Protein AF-A0A6B3H852-F1 (afdb_monomer)

Radius of gyration: 21.28 Å; Cα contacts (8 Å, |Δi|>4): 156; chains: 1; bounding box: 52×32×50 Å

Foldseek 3Di:
DLQLVCQLVQWDFDQWDWDDDPNHTPDIQGFWQPSPPPPDPPDHIGGGDTGHDPVSVVVSNVVSQVPDPPHDDDPPFAWDAWDDDPQAIKTWTDPPDTDIDTDRDDDQPPPPVTPVCVNVVHD

Structure (mmCIF, N/CA/C/O backbone):
data_AF-A0A6B3H852-F1
#
_entry.id   AF-A0A6B3H852-F1
#
loop_
_atom_site.group_PDB
_atom_site.id
_atom_site.type_symbol
_atom_site.label_atom_id
_atom_site.label_alt_id
_atom_site.label_comp_id
_atom_site.label_asym_id
_atom_site.label_entity_id
_atom_site.label_seq_id
_at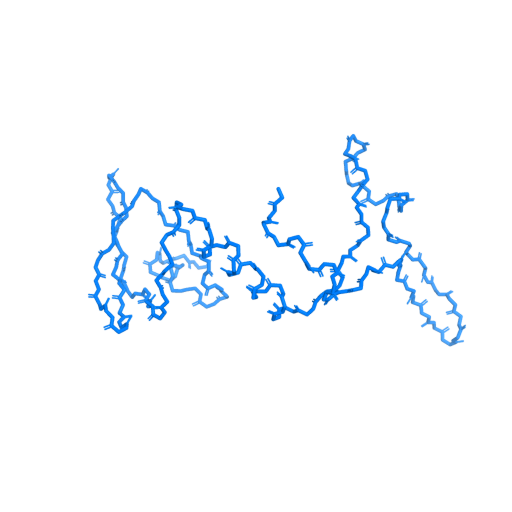om_site.pdbx_PDB_ins_code
_atom_site.Cartn_x
_atom_site.Cartn_y
_atom_site.Cartn_z
_atom_site.occupancy
_atom_site.B_iso_or_equiv
_atom_site.auth_seq_id
_atom_site.auth_comp_id
_atom_site.auth_asym_id
_atom_site.auth_atom_id
_atom_site.pdbx_PDB_model_num
ATOM 1 N N . ARG A 1 1 ? -8.792 4.063 -15.457 1.00 54.09 1 ARG A N 1
ATOM 2 C CA . ARG A 1 1 ? -7.348 4.410 -15.407 1.00 54.09 1 ARG A CA 1
ATOM 3 C C . ARG A 1 1 ? -7.016 4.790 -13.971 1.00 54.09 1 ARG A C 1
ATOM 5 O O . ARG A 1 1 ? -7.732 5.619 -13.429 1.00 54.09 1 ARG A O 1
ATOM 12 N N . LEU A 1 2 ? -5.995 4.184 -13.356 1.00 55.66 2 LEU A N 1
ATOM 13 C CA . LEU A 1 2 ? -5.459 4.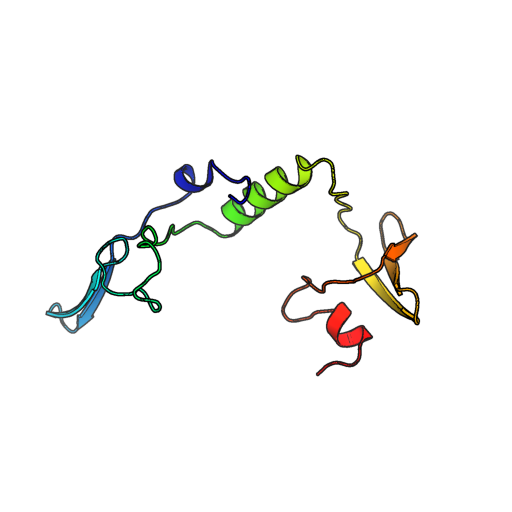661 -12.072 1.00 55.66 2 LEU A CA 1
ATOM 14 C C . LEU A 1 2 ? -5.044 6.121 -12.291 1.00 55.66 2 LEU A C 1
ATOM 16 O O . LEU A 1 2 ? -4.355 6.379 -13.274 1.00 55.66 2 LEU A O 1
ATOM 20 N N . GLY A 1 3 ? -5.515 7.067 -11.477 1.00 61.75 3 GLY A N 1
ATOM 21 C CA . GLY A 1 3 ? -5.442 8.525 -11.704 1.00 61.75 3 GLY A CA 1
ATOM 22 C C . GLY A 1 3 ? -4.040 9.160 -11.788 1.00 61.75 3 GLY A C 1
ATOM 23 O O . GLY A 1 3 ? -3.885 10.341 -11.513 1.00 61.75 3 GLY A O 1
ATOM 24 N N . ALA A 1 4 ? -3.013 8.405 -12.171 1.00 70.38 4 ALA A N 1
ATOM 25 C CA . ALA A 1 4 ? -1.608 8.773 -12.240 1.00 70.38 4 ALA A CA 1
ATOM 26 C C . ALA A 1 4 ? -1.149 9.007 -13.696 1.00 70.38 4 ALA A C 1
ATOM 28 O O . ALA A 1 4 ? -0.175 8.425 -14.171 1.00 70.38 4 ALA A O 1
ATOM 29 N N . ALA A 1 5 ? -1.856 9.876 -14.426 1.00 68.69 5 ALA A N 1
ATOM 30 C CA . ALA A 1 5 ? -1.619 10.130 -15.854 1.00 68.69 5 ALA A CA 1
ATOM 31 C C . ALA A 1 5 ? -0.216 10.684 -16.188 1.00 68.69 5 ALA A C 1
ATOM 33 O O . ALA A 1 5 ? 0.180 10.689 -17.348 1.00 68.69 5 ALA A O 1
ATOM 34 N N . ARG A 1 6 ? 0.536 11.164 -15.188 1.00 76.38 6 ARG A N 1
ATOM 35 C CA . ARG A 1 6 ? 1.869 11.759 -15.373 1.00 76.38 6 ARG A CA 1
ATOM 36 C C . ARG A 1 6 ? 3.031 10.772 -15.257 1.00 76.38 6 ARG A C 1
ATOM 38 O O . ARG A 1 6 ? 4.144 11.171 -15.570 1.00 76.38 6 ARG A O 1
ATOM 45 N N . LEU A 1 7 ? 2.781 9.507 -14.903 1.00 84.31 7 LEU A N 1
ATOM 46 C CA . LEU A 1 7 ? 3.844 8.510 -14.699 1.00 84.31 7 LEU A CA 1
ATOM 47 C C . LEU A 1 7 ? 4.725 8.274 -15.928 1.00 84.31 7 LEU A C 1
ATOM 49 O O . LEU A 1 7 ? 5.879 7.890 -15.782 1.00 84.31 7 LEU A O 1
ATOM 53 N N . GLU A 1 8 ? 4.211 8.524 -17.133 1.00 83.31 8 GLU A N 1
ATOM 54 C CA . GLU A 1 8 ? 5.006 8.406 -18.359 1.00 83.31 8 GLU A CA 1
ATOM 55 C C . GLU A 1 8 ? 6.181 9.388 -18.413 1.00 83.31 8 GLU A C 1
ATOM 57 O O . GLU A 1 8 ? 7.165 9.106 -19.085 1.00 83.31 8 GLU A O 1
ATOM 62 N N . LYS A 1 9 ? 6.106 10.519 -17.698 1.00 85.81 9 LYS A N 1
ATOM 63 C CA . LYS A 1 9 ? 7.205 11.493 -17.623 1.00 85.81 9 LYS A CA 1
ATOM 64 C C . LYS A 1 9 ? 8.328 11.047 -16.690 1.00 85.81 9 LYS A C 1
ATOM 66 O O . LYS A 1 9 ? 9.462 11.476 -16.867 1.00 85.81 9 LYS A O 1
ATOM 71 N N . ASP A 1 10 ? 8.007 10.182 -15.733 1.00 88.31 10 ASP A N 1
ATOM 72 C CA . ASP A 1 10 ? 8.926 9.715 -14.692 1.00 88.31 10 ASP A CA 1
ATOM 73 C C . ASP A 1 10 ? 9.510 8.329 -15.022 1.00 88.31 10 ASP A C 1
ATOM 75 O O . ASP A 1 10 ? 10.126 7.681 -14.173 1.00 88.31 10 ASP A O 1
ATOM 79 N N . GLY A 1 11 ? 9.281 7.842 -16.247 1.00 90.06 11 GLY A N 1
ATOM 80 C CA . GLY A 1 11 ? 9.593 6.483 -16.664 1.00 90.06 11 GLY A CA 1
ATOM 81 C C . GLY A 1 11 ? 10.086 6.356 -18.093 1.00 90.06 11 GLY A C 1
ATOM 82 O O . GLY A 1 11 ? 10.056 7.294 -18.884 1.00 90.06 11 GLY A O 1
ATOM 83 N N . LEU A 1 12 ? 10.505 5.140 -18.432 1.00 91.88 12 LEU A N 1
ATOM 84 C CA . LEU A 1 12 ? 10.913 4.753 -19.775 1.00 91.88 12 LEU A CA 1
ATOM 85 C C . LEU A 1 12 ? 10.119 3.527 -20.214 1.00 91.88 12 LEU A C 1
ATOM 87 O O . LEU A 1 12 ? 10.093 2.513 -19.517 1.00 91.88 12 LEU A O 1
ATOM 91 N N . ARG A 1 13 ? 9.494 3.586 -21.391 1.00 90.44 13 ARG A N 1
ATOM 92 C CA . ARG A 1 13 ? 8.888 2.393 -21.989 1.00 90.44 13 ARG A CA 1
ATOM 93 C C . ARG A 1 13 ? 9.983 1.503 -22.553 1.00 90.44 13 ARG A C 1
ATOM 95 O O . ARG A 1 13 ? 10.749 1.927 -23.416 1.00 90.44 13 ARG A O 1
ATOM 102 N N . TRP A 1 14 ? 10.067 0.278 -22.054 1.00 91.62 14 TRP A N 1
ATOM 103 C CA . TRP A 1 14 ? 10.978 -0.710 -22.617 1.00 91.62 14 TRP A CA 1
ATOM 104 C C . TRP A 1 14 ? 10.453 -1.186 -23.963 1.00 91.62 14 TRP A C 1
ATOM 106 O O . TRP A 1 14 ? 9.263 -1.428 -24.104 1.00 91.62 14 TRP A O 1
ATOM 116 N N . SER A 1 15 ? 11.340 -1.344 -24.939 1.00 89.69 15 SER A N 1
ATOM 117 C CA . SER A 1 15 ? 10.997 -1.877 -26.261 1.00 89.69 15 SER A CA 1
ATOM 118 C C . SER A 1 15 ? 11.283 -3.371 -26.393 1.00 89.69 15 SER A C 1
ATOM 120 O O . SER A 1 15 ? 10.748 -4.027 -27.282 1.00 89.69 15 SER A O 1
ATOM 122 N N . GLY A 1 16 ? 12.123 -3.924 -25.517 1.00 89.75 16 GLY A N 1
ATOM 123 C CA . GLY A 1 16 ? 12.518 -5.322 -25.572 1.00 89.75 16 GLY A CA 1
ATOM 124 C C . GLY A 1 16 ? 13.578 -5.688 -24.540 1.00 89.75 16 GLY A C 1
ATOM 125 O O . GLY A 1 16 ? 14.162 -4.822 -23.887 1.00 89.75 16 GLY A O 1
ATOM 126 N N . TRP A 1 17 ? 13.847 -6.983 -24.415 1.00 90.94 17 TRP A N 1
ATOM 127 C CA . TRP A 1 17 ? 14.926 -7.534 -23.607 1.00 90.94 17 TRP A CA 1
ATOM 128 C C . TRP A 1 17 ? 15.837 -8.412 -24.462 1.00 90.94 17 TRP A C 1
ATOM 130 O O . TRP A 1 17 ? 15.374 -9.299 -25.174 1.00 90.94 17 TRP A O 1
ATOM 140 N N . ARG A 1 18 ? 17.151 -8.187 -24.357 1.00 93.75 18 ARG A N 1
ATOM 141 C CA . ARG A 1 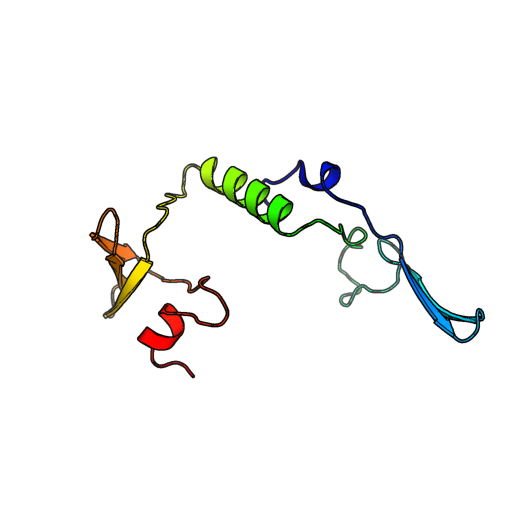18 ? 18.173 -8.965 -25.063 1.00 93.75 18 ARG A CA 1
ATOM 142 C C . ARG A 1 18 ? 19.108 -9.642 -24.077 1.00 93.75 18 ARG A C 1
ATOM 144 O O . ARG A 1 18 ? 19.606 -9.005 -23.151 1.00 93.75 18 ARG A O 1
ATOM 151 N N . SER A 1 19 ? 19.398 -10.915 -24.319 1.00 95.69 19 SER A N 1
ATOM 152 C CA . SER A 1 19 ? 20.443 -11.660 -23.616 1.00 95.69 19 SER A CA 1
ATOM 153 C C . SER A 1 19 ? 21.591 -11.974 -24.572 1.00 95.69 19 SER A C 1
ATOM 155 O O . SER A 1 19 ? 21.373 -12.357 -25.724 1.00 95.69 19 SER A O 1
ATOM 157 N N . MET A 1 20 ? 22.825 -11.788 -24.105 1.00 96.88 20 MET A N 1
ATOM 158 C CA . MET A 1 20 ? 24.031 -11.992 -24.904 1.00 96.88 20 MET A CA 1
ATOM 159 C C . MET A 1 20 ? 25.014 -12.913 -24.187 1.00 96.88 20 MET A C 1
ATOM 161 O O . MET A 1 20 ? 25.176 -12.837 -22.972 1.00 96.88 20 MET A O 1
ATOM 165 N N . ARG A 1 21 ? 25.733 -13.742 -24.945 1.00 96.69 21 ARG A N 1
ATOM 166 C CA . ARG A 1 21 ? 26.824 -14.588 -24.448 1.00 96.69 21 ARG A CA 1
ATOM 167 C C . ARG A 1 21 ? 28.018 -14.449 -25.379 1.00 96.69 21 ARG A C 1
ATOM 169 O O . ARG A 1 21 ? 27.891 -14.679 -26.573 1.00 96.69 21 ARG A O 1
ATOM 176 N N . ARG A 1 22 ? 29.187 -14.067 -24.847 1.00 95.62 22 ARG A N 1
ATOM 177 C CA . ARG A 1 22 ? 30.417 -13.846 -25.644 1.00 95.62 22 ARG A CA 1
ATOM 178 C C . ARG A 1 22 ? 30.190 -12.923 -26.857 1.00 95.62 22 ARG A C 1
ATOM 180 O O . ARG A 1 22 ? 30.645 -13.217 -27.955 1.00 95.62 22 ARG A O 1
ATOM 187 N N . LYS A 1 23 ? 29.463 -11.818 -26.656 1.00 94.38 23 LYS A N 1
ATOM 188 C CA . LYS A 1 23 ? 29.049 -10.863 -27.708 1.00 94.38 23 LYS A CA 1
ATOM 189 C C . LYS A 1 23 ? 28.112 -11.434 -28.790 1.00 94.38 23 LYS A C 1
ATOM 191 O O . LYS A 1 23 ? 27.770 -10.705 -29.712 1.00 94.38 23 LYS A O 1
ATOM 196 N N . GLN A 1 24 ? 27.640 -12.676 -28.669 1.00 96.06 24 GLN A N 1
ATOM 197 C CA . GLN A 1 24 ? 26.592 -13.232 -29.528 1.00 96.06 24 GLN A CA 1
ATOM 198 C C . GLN A 1 24 ? 25.219 -13.047 -28.877 1.00 96.06 24 GLN A C 1
ATOM 200 O O . GLN A 1 24 ? 25.067 -13.259 -27.672 1.00 96.06 24 GLN A O 1
ATOM 205 N N . LEU A 1 25 ? 24.227 -12.638 -29.669 1.00 96.75 25 LEU A N 1
ATOM 206 C CA . LEU A 1 25 ? 22.831 -12.567 -29.242 1.00 96.75 25 LEU A CA 1
ATOM 207 C C . LEU A 1 25 ? 22.296 -13.989 -29.030 1.00 96.75 25 LEU A C 1
ATOM 209 O O . LEU A 1 25 ? 22.373 -14.814 -29.933 1.00 96.75 25 LEU A O 1
ATOM 213 N N . VAL A 1 26 ? 21.774 -14.266 -27.836 1.00 96.69 26 VAL A N 1
ATOM 214 C CA . VAL A 1 26 ? 21.191 -15.572 -27.479 1.00 96.69 26 VAL A CA 1
ATOM 215 C C . VAL A 1 26 ? 19.669 -15.518 -27.527 1.00 96.69 26 VAL A C 1
ATOM 217 O O . VAL A 1 26 ? 19.028 -16.470 -27.962 1.00 96.69 26 VAL A O 1
ATOM 220 N N . ARG A 1 27 ? 19.081 -14.405 -27.079 1.00 93.38 27 ARG A N 1
ATOM 221 C CA . ARG A 1 27 ? 17.631 -14.201 -27.074 1.00 93.38 27 ARG A CA 1
ATOM 222 C C . ARG A 1 27 ? 17.314 -12.729 -27.242 1.00 93.38 27 ARG A C 1
ATOM 224 O O . ARG A 1 27 ? 17.949 -11.904 -26.585 1.00 93.38 27 ARG A O 1
ATOM 231 N N . ASP A 1 28 ? 16.313 -12.4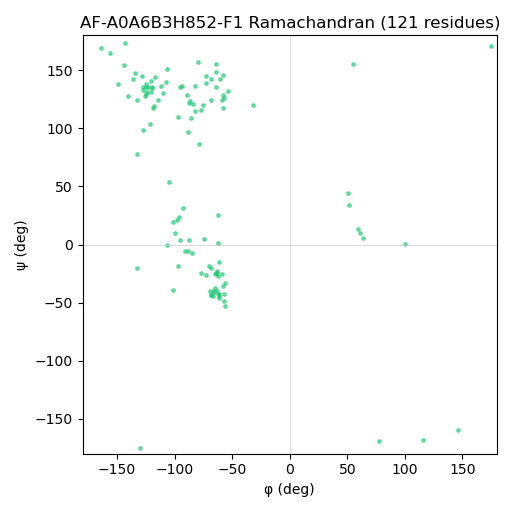44 -28.057 1.00 91.50 28 ASP A N 1
ATOM 232 C CA . ASP A 1 28 ? 15.688 -11.135 -28.192 1.00 91.50 28 ASP A CA 1
ATOM 233 C C . ASP A 1 28 ? 14.187 -11.291 -27.949 1.00 91.50 28 ASP A C 1
ATOM 235 O O . ASP A 1 28 ? 13.563 -12.214 -28.475 1.00 91.50 28 ASP A O 1
ATOM 239 N N . VAL A 1 29 ? 13.631 -10.454 -27.082 1.00 89.12 29 VAL A N 1
ATOM 240 C CA . VAL A 1 29 ? 12.224 -10.478 -26.685 1.00 89.12 29 VAL A CA 1
ATOM 241 C C . VAL A 1 29 ? 11.676 -9.070 -26.880 1.00 89.12 29 VAL A C 1
ATOM 243 O O . VAL A 1 29 ? 11.905 -8.231 -26.007 1.00 89.12 29 VAL A O 1
ATOM 246 N N . PRO A 1 30 ? 10.976 -8.771 -27.988 1.00 86.44 30 PRO A N 1
ATOM 247 C CA . PRO A 1 30 ? 10.298 -7.490 -28.135 1.00 86.44 30 PRO A CA 1
ATOM 248 C C . PRO A 1 30 ? 9.198 -7.355 -27.074 1.00 86.44 30 PRO A C 1
ATOM 250 O O . PRO A 1 30 ? 8.597 -8.344 -26.656 1.00 86.44 30 PRO A O 1
ATOM 253 N N . LEU A 1 31 ? 8.930 -6.132 -26.627 1.00 86.38 31 LEU A N 1
ATOM 254 C CA . LEU A 1 31 ? 7.882 -5.821 -25.656 1.00 86.38 31 LEU A CA 1
ATOM 255 C C .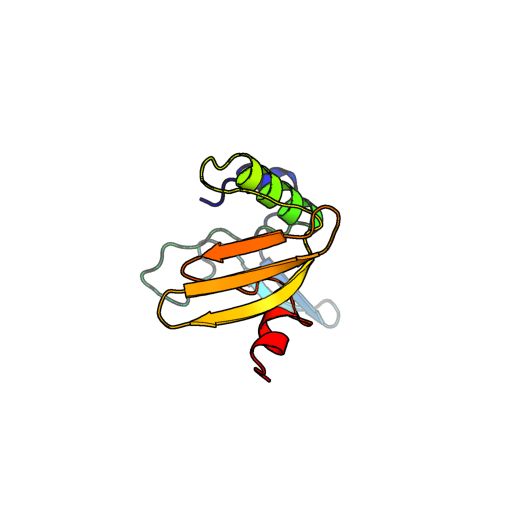 LEU A 1 31 ? 6.906 -4.798 -26.250 1.00 86.38 31 LEU A C 1
ATOM 257 O O . LEU A 1 31 ? 7.330 -3.796 -26.821 1.00 86.38 31 LEU A O 1
ATOM 261 N N . GLY A 1 32 ? 5.602 -5.023 -26.065 1.00 78.75 32 GLY A N 1
ATOM 262 C CA . GLY A 1 32 ? 4.530 -4.118 -26.496 1.00 78.75 32 GLY A CA 1
ATOM 263 C C . GLY A 1 32 ? 3.610 -4.703 -27.565 1.00 78.75 32 GLY A C 1
ATOM 264 O O . GLY A 1 32 ? 3.624 -5.902 -27.837 1.00 78.75 32 GLY A O 1
ATOM 265 N N . SER A 1 33 ? 2.782 -3.850 -28.167 1.00 65.31 33 SER A N 1
ATOM 266 C CA . SER A 1 33 ? 1.802 -4.258 -29.175 1.00 65.31 33 SER A CA 1
ATOM 267 C C . SER A 1 33 ? 2.481 -4.939 -30.364 1.00 65.31 33 SER A C 1
ATOM 269 O O . SER A 1 33 ? 3.292 -4.317 -31.048 1.00 65.31 33 SER A O 1
ATOM 271 N N . GLY A 1 34 ? 2.145 -6.213 -30.590 1.00 61.94 34 GLY A N 1
ATOM 272 C CA . GLY A 1 34 ? 2.751 -7.063 -31.621 1.00 61.94 34 GLY A CA 1
ATOM 273 C C . GLY A 1 34 ? 3.828 -8.033 -31.117 1.00 61.94 34 GLY A C 1
ATOM 274 O O . GLY A 1 34 ? 4.339 -8.810 -31.915 1.00 61.94 34 GLY A O 1
ATOM 275 N N . SER A 1 35 ? 4.153 -8.062 -29.815 1.00 61.94 35 SER A N 1
ATOM 276 C CA . SER A 1 35 ? 5.138 -9.010 -29.261 1.00 61.94 35 SER A CA 1
ATOM 277 C C . SER A 1 35 ? 4.638 -10.458 -29.125 1.00 61.94 35 SER A C 1
ATOM 279 O O . SER A 1 35 ? 5.344 -11.281 -28.547 1.00 61.94 35 SER A O 1
ATOM 281 N N . GLY A 1 36 ? 3.416 -10.768 -29.587 1.00 55.88 36 GLY A N 1
ATOM 282 C CA . GLY A 1 36 ? 2.798 -12.102 -29.495 1.00 55.88 36 GLY A CA 1
ATOM 283 C C . GLY A 1 36 ? 2.632 -12.636 -28.066 1.00 55.88 36 GLY A C 1
ATOM 284 O O . GLY A 1 36 ? 2.406 -13.823 -27.875 1.00 55.88 36 GLY A O 1
ATOM 285 N N . ALA A 1 37 ? 2.790 -11.776 -27.055 1.00 53.69 37 ALA A N 1
ATOM 286 C CA . ALA A 1 37 ? 2.821 -12.144 -25.640 1.00 53.69 37 ALA A CA 1
ATOM 287 C C . ALA A 1 37 ? 1.464 -11.948 -24.939 1.00 53.69 37 ALA A C 1
ATOM 289 O O . ALA A 1 37 ? 1.415 -11.786 -23.719 1.00 53.69 37 ALA A O 1
ATOM 290 N N . SER A 1 38 ? 0.366 -11.898 -25.698 1.00 54.97 38 SER A N 1
ATOM 291 C CA . SER A 1 38 ? -0.980 -11.916 -25.134 1.00 54.97 38 SER A CA 1
ATOM 292 C C . SER A 1 38 ? -1.316 -13.349 -24.732 1.00 54.97 38 SER A C 1
ATOM 294 O O . SER A 1 38 ? -1.363 -14.243 -25.569 1.00 54.97 38 SER A O 1
ATOM 296 N N . VAL A 1 39 ? -1.510 -13.566 -23.432 1.00 56.75 39 VAL A N 1
ATOM 297 C CA . VAL A 1 39 ? -1.963 -14.851 -22.871 1.00 56.75 39 VAL A CA 1
ATOM 298 C C . VAL A 1 39 ? -3.427 -15.153 -23.223 1.00 56.75 39 VAL A C 1
ATOM 300 O O . VAL A 1 39 ? -3.813 -16.314 -23.190 1.00 56.75 39 VAL A O 1
ATOM 303 N N . ASP A 1 40 ? -4.190 -14.127 -23.617 1.00 64.62 40 ASP A N 1
ATOM 304 C CA . ASP A 1 40 ? -5.543 -14.214 -24.173 1.00 64.62 40 ASP A CA 1
ATOM 305 C C . ASP A 1 40 ? -5.533 -13.657 -25.604 1.00 64.62 40 ASP A C 1
ATOM 307 O O . ASP A 1 40 ? -5.208 -12.482 -25.797 1.00 64.62 40 ASP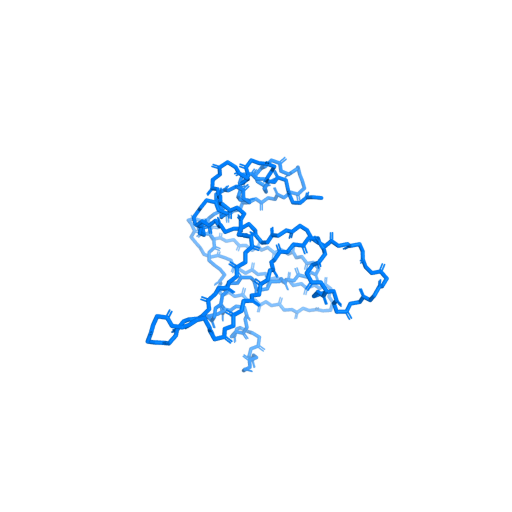 A O 1
ATOM 311 N N . GLU A 1 41 ? -5.885 -14.470 -26.606 1.00 61.47 41 GLU A N 1
ATOM 312 C CA . GLU A 1 41 ? -5.911 -14.039 -28.019 1.00 61.47 41 GLU A CA 1
ATOM 313 C C . GLU A 1 41 ? -6.953 -12.939 -28.294 1.00 61.47 41 GLU A C 1
ATOM 315 O O . GLU A 1 41 ? -6.762 -12.125 -29.196 1.00 61.47 41 GLU A O 1
ATOM 320 N N . ASP A 1 42 ? -8.003 -12.853 -27.472 1.00 69.56 42 ASP A N 1
ATOM 321 C CA . ASP A 1 42 ? -9.074 -11.856 -27.596 1.00 69.56 42 ASP A CA 1
ATOM 322 C C . ASP A 1 42 ? -8.787 -10.536 -26.853 1.00 69.56 42 ASP A C 1
ATOM 324 O O . ASP A 1 42 ? -9.556 -9.573 -26.950 1.00 69.56 42 ASP A O 1
ATOM 328 N N . ALA A 1 43 ? -7.691 -10.452 -26.088 1.00 64.44 43 ALA A N 1
ATOM 329 C CA . ALA A 1 43 ? -7.353 -9.239 -25.353 1.00 64.44 43 ALA A CA 1
ATOM 330 C C . ALA A 1 43 ? -6.644 -8.216 -26.262 1.00 64.44 43 ALA A C 1
ATOM 332 O O . ALA A 1 43 ? -5.710 -8.565 -26.990 1.00 64.44 43 ALA A O 1
ATOM 333 N N . PRO A 1 44 ? -7.008 -6.919 -26.197 1.00 66.69 44 PRO A N 1
ATOM 334 C CA . PRO A 1 44 ? -6.308 -5.896 -26.957 1.00 66.69 44 PRO A CA 1
ATOM 335 C C . PRO A 1 44 ? -4.828 -5.848 -26.544 1.00 66.69 44 PRO A C 1
ATOM 337 O O . PRO A 1 44 ? -4.513 -5.968 -25.354 1.00 66.69 44 PRO A O 1
ATOM 340 N N . PRO A 1 45 ? -3.905 -5.629 -27.497 1.00 68.81 45 PRO A N 1
ATOM 341 C CA . PRO A 1 45 ? -2.481 -5.622 -27.209 1.00 68.81 45 PRO A CA 1
ATOM 342 C C . PRO A 1 45 ? -2.143 -4.562 -26.156 1.00 68.81 45 PRO A C 1
ATOM 344 O O . PRO A 1 45 ? -2.428 -3.373 -26.321 1.00 68.81 45 PRO A O 1
ATOM 347 N N . LEU A 1 46 ? -1.507 -4.999 -25.068 1.00 72.62 46 LEU A N 1
ATOM 348 C CA . LEU A 1 46 ? -1.057 -4.098 -24.015 1.00 72.62 46 LEU A CA 1
ATOM 349 C C . LEU A 1 46 ? 0.153 -3.276 -24.492 1.00 72.62 46 LEU A C 1
ATOM 351 O O . LEU A 1 46 ? 1.008 -3.781 -25.230 1.00 72.62 46 LEU A O 1
ATOM 355 N N . PRO A 1 47 ? 0.266 -2.005 -24.066 1.00 81.31 47 PRO A N 1
ATOM 356 C CA . PRO A 1 47 ? 1.441 -1.203 -24.367 1.00 81.31 47 PRO A CA 1
ATOM 357 C C . PRO A 1 47 ? 2.676 -1.804 -23.695 1.00 81.31 47 PRO A C 1
ATOM 359 O O . PRO A 1 47 ? 2.582 -2.471 -22.662 1.00 81.31 47 PRO A O 1
ATOM 362 N N . ALA A 1 48 ? 3.852 -1.518 -24.252 1.00 87.69 48 ALA A N 1
ATOM 363 C CA . ALA A 1 48 ? 5.098 -2.014 -23.687 1.00 87.69 48 ALA A CA 1
ATOM 364 C C . ALA A 1 48 ? 5.276 -1.551 -22.224 1.00 87.69 48 ALA A C 1
ATOM 366 O O . ALA A 1 48 ? 4.851 -0.430 -21.894 1.00 87.69 48 ALA A O 1
ATOM 367 N N . PRO A 1 49 ? 5.892 -2.371 -21.346 1.00 88.94 49 PRO A N 1
ATOM 368 C CA . PRO A 1 49 ? 6.026 -2.059 -19.930 1.00 88.94 49 PRO A CA 1
ATOM 369 C C . PRO A 1 49 ? 6.668 -0.692 -19.705 1.00 88.94 49 PRO A C 1
ATOM 371 O O . PRO A 1 49 ? 7.699 -0.359 -20.293 1.00 88.94 49 PRO A O 1
ATOM 374 N N . LEU A 1 50 ? 6.048 0.098 -18.832 1.00 90.81 50 LEU A N 1
ATOM 375 C CA . LEU A 1 50 ? 6.612 1.354 -18.368 1.00 90.81 50 LEU A CA 1
ATOM 376 C C . LEU A 1 50 ? 7.528 1.057 -17.177 1.00 90.81 50 LEU A C 1
ATOM 378 O O . LEU A 1 50 ? 7.057 0.704 -16.097 1.00 90.81 50 LEU A O 1
ATOM 382 N N . HIS A 1 51 ? 8.835 1.188 -17.380 1.00 92.06 51 HIS A N 1
ATOM 383 C CA . HIS A 1 51 ? 9.814 1.078 -16.313 1.00 92.06 51 HIS A CA 1
ATOM 384 C C . HIS A 1 51 ? 9.909 2.406 -15.569 1.00 92.06 51 HIS A C 1
ATOM 386 O O . HIS A 1 51 ? 10.316 3.418 -16.137 1.00 92.06 51 HIS A O 1
ATOM 392 N N . ILE A 1 52 ? 9.513 2.395 -14.302 1.00 93.44 52 ILE A N 1
ATOM 393 C CA . ILE A 1 52 ? 9.479 3.563 -13.420 1.00 93.44 52 ILE A CA 1
ATOM 394 C C . ILE A 1 52 ? 10.084 3.196 -12.071 1.00 93.44 52 ILE A C 1
ATOM 396 O O . ILE A 1 52 ? 9.925 2.057 -11.615 1.00 93.44 52 ILE A O 1
ATOM 400 N N . PRO A 1 53 ? 10.737 4.144 -11.387 1.00 93.88 53 PRO A N 1
ATOM 401 C CA . PRO A 1 53 ? 11.171 3.910 -10.028 1.00 93.88 53 PRO A CA 1
ATOM 402 C C . PRO A 1 53 ? 9.955 3.820 -9.096 1.00 93.88 53 PRO A C 1
ATOM 404 O O . PRO A 1 53 ? 8.982 4.568 -9.216 1.00 93.88 53 PRO A O 1
ATOM 407 N N . GLN A 1 54 ? 10.029 2.921 -8.113 1.00 94.12 54 GLN A N 1
ATOM 408 C CA . GLN A 1 54 ? 8.924 2.664 -7.185 1.00 94.12 54 GLN A CA 1
ATOM 409 C C . GLN A 1 54 ? 8.479 3.921 -6.418 1.00 94.12 54 GLN A C 1
ATOM 411 O O . GLN A 1 54 ? 7.286 4.087 -6.173 1.00 94.12 54 GLN A O 1
ATOM 416 N N . HIS A 1 55 ? 9.404 4.818 -6.056 1.00 94.44 55 HIS A N 1
ATOM 417 C CA . HIS A 1 55 ? 9.058 6.044 -5.328 1.00 94.44 55 HIS A CA 1
ATOM 418 C C . HIS A 1 55 ? 8.184 6.991 -6.168 1.00 94.44 55 HIS A C 1
ATOM 420 O O . HIS A 1 55 ? 7.256 7.586 -5.629 1.00 94.44 55 HIS A O 1
ATOM 426 N N . ALA A 1 56 ? 8.425 7.093 -7.482 1.00 92.88 56 ALA A N 1
ATOM 427 C CA . ALA A 1 56 ? 7.604 7.910 -8.374 1.00 92.88 56 ALA A CA 1
ATOM 428 C C . ALA A 1 56 ? 6.199 7.310 -8.519 1.00 92.88 56 ALA A C 1
ATOM 430 O O . ALA A 1 56 ? 5.202 8.022 -8.384 1.00 92.88 56 ALA A O 1
ATOM 431 N N . LEU A 1 57 ? 6.115 5.980 -8.680 1.00 93.38 57 LEU A N 1
ATOM 432 C CA . LEU A 1 57 ? 4.840 5.258 -8.690 1.00 93.38 57 LEU A CA 1
ATOM 433 C C . LEU A 1 57 ? 4.035 5.506 -7.411 1.00 93.38 57 LEU A C 1
ATOM 435 O O . LEU A 1 57 ? 2.869 5.895 -7.472 1.00 93.38 57 LEU A O 1
ATOM 439 N N . ALA A 1 58 ? 4.661 5.288 -6.254 1.00 93.06 58 ALA A N 1
ATOM 440 C CA . ALA A 1 58 ? 4.015 5.427 -4.957 1.00 93.06 58 ALA A CA 1
ATOM 441 C C . ALA A 1 58 ? 3.517 6.861 -4.723 1.00 93.06 58 ALA A C 1
ATOM 443 O O . ALA A 1 58 ? 2.375 7.045 -4.304 1.00 93.06 58 ALA A O 1
ATOM 444 N N . SER A 1 59 ? 4.330 7.870 -5.051 1.00 92.00 59 SER A N 1
ATOM 445 C CA . SER A 1 59 ? 3.947 9.281 -4.939 1.00 92.00 59 SER A CA 1
ATOM 446 C C . SER A 1 59 ? 2.748 9.627 -5.822 1.00 92.00 59 SER A C 1
ATOM 448 O O . SER A 1 59 ? 1.796 10.248 -5.348 1.00 92.00 59 SER A O 1
ATOM 450 N N . ALA A 1 60 ? 2.741 9.182 -7.082 1.00 92.62 60 ALA A N 1
ATOM 451 C CA . ALA A 1 60 ? 1.635 9.460 -7.994 1.00 92.62 60 ALA A CA 1
ATOM 452 C C . ALA A 1 60 ? 0.331 8.768 -7.561 1.00 92.62 60 ALA A C 1
ATOM 454 O O . ALA A 1 60 ? -0.739 9.374 -7.619 1.00 92.62 60 ALA A O 1
ATOM 455 N N . LEU A 1 61 ? 0.409 7.518 -7.090 1.00 92.88 61 LEU A N 1
ATOM 456 C CA . LEU A 1 61 ? -0.755 6.802 -6.563 1.00 92.88 61 LEU A CA 1
ATOM 457 C C . LEU A 1 61 ? -1.283 7.446 -5.277 1.00 92.88 61 LEU A C 1
ATOM 459 O O . LEU A 1 61 ? -2.495 7.592 -5.134 1.00 92.88 61 LEU A O 1
ATOM 463 N N . ARG A 1 62 ? -0.400 7.892 -4.373 1.00 92.38 62 ARG A N 1
ATOM 464 C CA . ARG A 1 62 ? -0.803 8.613 -3.155 1.00 92.38 62 ARG A CA 1
ATOM 465 C C . ARG A 1 62 ? -1.517 9.918 -3.497 1.00 92.38 62 ARG A C 1
ATOM 467 O O . ARG A 1 62 ? -2.558 10.199 -2.914 1.00 92.38 62 ARG A O 1
ATOM 474 N N . ALA A 1 63 ? -1.011 10.672 -4.474 1.00 91.69 63 ALA A N 1
ATOM 475 C CA . ALA A 1 63 ? -1.659 11.894 -4.948 1.00 91.69 63 ALA A CA 1
ATOM 476 C C . ALA A 1 63 ? -3.046 11.617 -5.555 1.00 91.69 63 ALA A C 1
ATOM 478 O O . ALA A 1 63 ? -4.001 12.332 -5.260 1.00 91.69 63 ALA A O 1
ATOM 479 N N . ALA A 1 64 ? -3.182 10.554 -6.356 1.00 92.31 64 ALA A N 1
ATOM 480 C CA . ALA A 1 64 ? -4.469 10.157 -6.925 1.00 92.31 64 ALA A CA 1
ATOM 481 C C . ALA A 1 64 ? -5.486 9.755 -5.842 1.00 92.31 64 ALA A C 1
ATOM 483 O O . ALA A 1 64 ? -6.655 10.119 -5.936 1.00 92.31 64 ALA A O 1
ATOM 484 N N . VAL A 1 65 ? -5.040 9.042 -4.803 1.00 93.00 65 VAL A N 1
ATOM 485 C CA . VAL A 1 65 ? -5.874 8.679 -3.648 1.00 93.00 65 VAL A CA 1
ATOM 486 C C . VAL A 1 65 ? -6.275 9.912 -2.838 1.00 93.00 65 VAL A C 1
ATOM 488 O O . VAL A 1 65 ? -7.443 10.043 -2.491 1.00 93.00 65 VAL A O 1
ATOM 491 N N . ALA A 1 66 ? -5.347 10.835 -2.578 1.00 92.00 66 ALA A N 1
ATOM 492 C CA . ALA A 1 66 ? -5.633 12.070 -1.846 1.00 92.00 66 ALA A CA 1
ATOM 493 C C . ALA A 1 66 ? -6.655 12.972 -2.565 1.00 92.00 66 ALA A C 1
ATOM 495 O O . ALA A 1 66 ? -7.372 13.726 -1.915 1.00 92.00 66 ALA A O 1
ATOM 496 N N . ALA A 1 67 ? -6.740 12.884 -3.896 1.00 91.69 67 ALA A N 1
ATOM 497 C CA . ALA A 1 67 ? -7.727 13.603 -4.699 1.00 91.69 67 ALA A CA 1
ATOM 498 C C . ALA A 1 67 ? -9.088 12.885 -4.809 1.00 91.69 67 ALA A C 1
ATOM 500 O O . ALA A 1 67 ? -10.029 13.448 -5.369 1.00 91.69 67 ALA A O 1
ATOM 501 N N . ALA A 1 68 ? -9.213 11.644 -4.325 1.00 93.56 68 ALA A N 1
ATOM 502 C CA . ALA A 1 68 ? -10.441 10.869 -4.445 1.00 93.56 68 ALA A CA 1
ATOM 503 C C . ALA A 1 68 ? -11.430 11.231 -3.317 1.00 93.56 68 ALA A C 1
ATOM 505 O O . ALA A 1 68 ? -11.125 11.006 -2.147 1.00 93.56 68 ALA A O 1
ATOM 506 N N . PRO A 1 69 ? -12.651 11.709 -3.629 1.00 94.62 69 PRO A N 1
ATOM 507 C CA . PRO A 1 69 ? -13.584 12.217 -2.615 1.00 94.62 69 PRO A CA 1
ATOM 508 C C . PRO A 1 69 ? -14.131 11.135 -1.674 1.00 94.62 69 PRO A C 1
ATOM 510 O O . PRO A 1 69 ? -14.617 11.4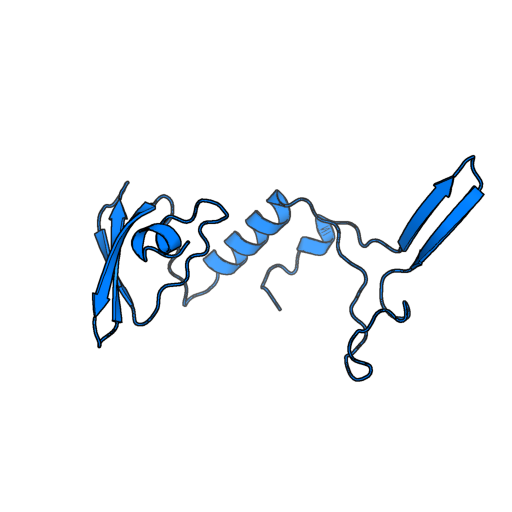42 -0.592 1.00 94.62 69 PRO A O 1
ATOM 513 N N . LEU A 1 70 ? -14.065 9.867 -2.085 1.00 95.75 70 LEU A N 1
ATOM 514 C CA . LEU A 1 70 ? -14.570 8.725 -1.320 1.00 95.75 70 LEU A CA 1
ATOM 515 C C . LEU A 1 70 ? -13.487 8.035 -0.483 1.00 95.75 70 LEU A C 1
ATOM 517 O O . LEU A 1 70 ? -13.758 7.004 0.130 1.00 95.75 70 LEU A O 1
ATOM 521 N N . VAL A 1 71 ? -12.258 8.560 -0.469 1.00 95.12 71 VAL A N 1
ATOM 522 C CA . VAL A 1 71 ? -11.154 7.960 0.281 1.00 95.12 71 VAL A CA 1
ATOM 523 C C . VAL A 1 71 ? -10.719 8.885 1.407 1.00 95.12 71 VAL A C 1
ATOM 525 O O . VAL A 1 71 ? -10.320 10.023 1.185 1.00 95.12 71 VAL A O 1
ATOM 528 N N . LYS A 1 72 ? -10.735 8.360 2.635 1.00 94.06 72 LYS A N 1
ATOM 529 C CA . LYS A 1 72 ? -10.104 8.998 3.790 1.00 94.06 72 LYS A CA 1
ATOM 530 C C . LYS A 1 72 ? -8.720 8.389 3.994 1.00 94.06 72 LYS A C 1
ATOM 532 O O . LYS A 1 72 ? -8.608 7.238 4.408 1.00 94.06 72 LYS A O 1
ATOM 537 N N . LEU A 1 73 ? -7.672 9.162 3.720 1.00 93.00 73 LEU A N 1
ATOM 538 C CA . LEU A 1 73 ? -6.300 8.759 4.019 1.00 93.00 73 LEU A CA 1
ATOM 539 C C . LEU A 1 73 ? -5.950 9.163 5.454 1.00 93.00 73 LEU A C 1
ATOM 541 O O . LEU A 1 73 ? -6.020 10.340 5.800 1.00 93.00 73 LEU A O 1
ATOM 545 N N . VAL A 1 74 ? -5.566 8.190 6.278 1.00 93.19 74 VAL A N 1
ATOM 546 C CA . VAL A 1 74 ? -5.098 8.430 7.648 1.00 93.19 74 VAL A CA 1
ATOM 547 C C . VAL A 1 74 ? -3.691 7.873 7.765 1.00 93.19 74 VAL A C 1
ATOM 549 O O . VAL A 1 74 ? -3.466 6.664 7.762 1.00 93.19 74 VAL A O 1
ATOM 552 N N . GLU A 1 75 ? -2.722 8.779 7.750 1.00 92.06 75 GLU A N 1
ATOM 553 C CA . GLU A 1 75 ? -1.310 8.425 7.775 1.00 92.06 75 GLU A CA 1
ATOM 554 C C . GLU A 1 75 ? -0.856 8.094 9.199 1.00 92.06 75 GLU A C 1
ATOM 556 O O . GLU A 1 75 ? -1.454 8.538 10.175 1.00 92.06 75 GLU A O 1
ATOM 561 N N . LEU A 1 76 ? 0.226 7.318 9.310 1.00 92.62 76 LEU A N 1
ATOM 562 C CA . LEU A 1 76 ? 0.844 6.929 10.586 1.00 92.62 76 LEU A CA 1
ATOM 563 C C . LEU A 1 76 ? -0.058 6.116 11.537 1.00 92.62 76 LEU A C 1
ATOM 565 O O . LEU A 1 76 ? 0.357 5.831 12.651 1.00 92.62 76 LEU A O 1
ATOM 569 N N . SER A 1 77 ? -1.227 5.659 11.084 1.00 94.69 77 SER A N 1
ATOM 570 C CA . SER A 1 77 ? -2.151 4.831 11.864 1.00 94.69 77 SER A CA 1
ATOM 571 C C . SER A 1 77 ? -1.831 3.348 11.722 1.00 94.69 77 SER A C 1
ATOM 573 O O . SER A 1 77 ? -2.226 2.687 10.758 1.00 94.69 77 SER A O 1
ATOM 575 N N . ARG A 1 78 ? -1.091 2.800 12.684 1.00 95.44 78 ARG A N 1
ATOM 576 C CA . ARG A 1 78 ? -0.691 1.390 12.652 1.00 95.44 78 ARG A CA 1
ATOM 577 C C . ARG A 1 78 ? -1.768 0.511 13.274 1.00 95.44 78 ARG A C 1
ATOM 579 O O . ARG A 1 78 ? -2.076 0.681 14.443 1.00 95.44 78 ARG A O 1
ATOM 586 N N . VAL A 1 79 ? -2.268 -0.475 12.535 1.00 97.00 79 VAL A N 1
ATOM 587 C CA . VAL A 1 79 ? -3.170 -1.502 13.081 1.00 97.00 79 VAL A CA 1
ATOM 588 C C . VAL A 1 79 ? -2.450 -2.343 14.136 1.00 97.00 79 VAL A C 1
ATOM 590 O O . VAL A 1 79 ? -1.305 -2.760 13.916 1.00 97.00 79 VAL A O 1
ATOM 593 N N . ASP A 1 80 ? -3.117 -2.602 15.257 1.00 96.94 80 ASP A N 1
ATOM 594 C CA . ASP A 1 80 ? -2.639 -3.519 16.300 1.00 96.94 80 ASP A CA 1
ATOM 595 C C . ASP A 1 80 ? -3.693 -4.522 16.793 1.00 96.94 80 ASP A C 1
ATOM 597 O O . ASP A 1 80 ? -3.306 -5.578 17.285 1.00 96.94 80 ASP A O 1
ATOM 601 N N . THR A 1 81 ? -4.982 -4.244 16.588 1.00 97.81 81 THR A N 1
ATOM 602 C CA . THR A 1 81 ? -6.087 -5.111 17.013 1.00 97.81 81 THR A CA 1
ATOM 603 C C . THR A 1 81 ? -7.117 -5.221 15.899 1.00 97.81 81 THR A C 1
ATOM 605 O O . THR A 1 81 ? -7.388 -4.248 15.190 1.00 97.81 81 THR A O 1
ATOM 608 N N . LEU A 1 82 ? -7.686 -6.413 15.745 1.00 97.94 82 LEU A N 1
ATOM 609 C CA . LEU A 1 82 ? -8.716 -6.732 14.766 1.00 97.94 82 LEU A CA 1
ATOM 610 C C . LEU A 1 82 ? -9.729 -7.662 15.425 1.00 97.94 82 LEU A C 1
ATOM 612 O O . LEU A 1 82 ? -9.354 -8.705 15.952 1.00 97.94 82 LEU A O 1
ATOM 616 N N . GLU A 1 83 ? -11.000 -7.292 15.341 1.00 97.56 83 GLU A N 1
ATOM 617 C CA . GLU A 1 83 ? -12.135 -8.111 15.757 1.00 97.56 83 GLU A CA 1
ATOM 618 C C . GLU A 1 83 ? -13.117 -8.254 14.592 1.00 97.56 83 GLU A C 1
ATOM 620 O O . GLU A 1 83 ? -13.380 -7.295 13.861 1.00 97.56 83 GLU A O 1
ATOM 625 N N . GLN A 1 84 ? -13.654 -9.458 14.407 1.00 97.12 84 GLN A N 1
ATOM 626 C CA . GLN A 1 84 ? -14.650 -9.761 13.384 1.00 97.12 84 GLN A CA 1
ATOM 627 C C . GLN A 1 84 ? -15.884 -10.376 14.032 1.00 97.12 84 GLN A C 1
ATOM 629 O O . GLN A 1 84 ? -15.785 -11.294 14.844 1.00 97.12 84 GLN A O 1
ATOM 634 N N . ASP A 1 85 ? -17.048 -9.905 13.607 1.00 96.25 85 ASP A N 1
ATOM 635 C CA . ASP A 1 85 ? -18.341 -10.478 13.949 1.00 96.25 85 ASP A CA 1
ATOM 636 C C . ASP A 1 85 ? -19.179 -10.686 12.676 1.00 96.25 85 ASP A C 1
ATOM 638 O O . ASP A 1 85 ? -18.710 -10.492 11.550 1.00 96.25 85 ASP A O 1
ATOM 642 N N . ARG A 1 86 ? -20.430 -11.121 12.846 1.00 97.00 86 ARG A N 1
ATOM 643 C CA . ARG A 1 86 ? -21.346 -11.400 11.729 1.00 97.00 86 ARG A CA 1
ATOM 644 C C . ARG A 1 86 ? -21.694 -10.158 10.891 1.00 97.00 86 ARG A C 1
ATOM 646 O O . ARG A 1 86 ? -22.110 -10.303 9.748 1.00 97.00 86 ARG A O 1
ATOM 653 N N . ASP A 1 87 ? -21.553 -8.968 11.468 1.00 95.44 87 ASP A N 1
ATOM 654 C CA . ASP A 1 87 ? -22.007 -7.688 10.930 1.00 95.44 87 ASP A CA 1
ATOM 655 C C . ASP A 1 87 ? -20.827 -6.831 10.409 1.00 95.44 87 ASP A C 1
ATOM 657 O O . ASP A 1 87 ? -21.033 -5.703 9.951 1.00 95.44 87 ASP A O 1
ATOM 661 N N . GLY A 1 88 ? -19.575 -7.310 10.497 1.00 97.69 88 GLY A N 1
ATOM 662 C CA . GLY A 1 88 ? -18.396 -6.628 9.946 1.00 97.69 88 GLY A CA 1
ATOM 663 C C . GLY A 1 88 ? -17.097 -6.796 10.741 1.00 97.69 88 GLY A C 1
ATOM 664 O O . GLY A 1 88 ? -16.928 -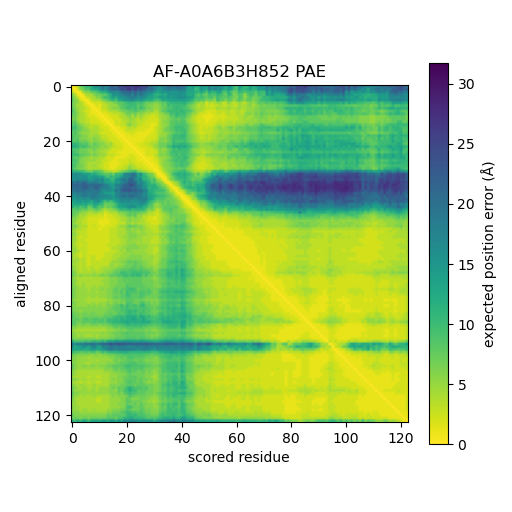7.726 11.527 1.00 97.69 88 GLY A O 1
ATOM 665 N N . ILE A 1 89 ? -16.162 -5.872 10.497 1.00 98.38 89 ILE A N 1
ATOM 666 C CA . ILE A 1 89 ? -14.809 -5.839 11.063 1.00 98.38 89 ILE A CA 1
ATOM 667 C C . ILE A 1 89 ? -14.602 -4.547 11.848 1.00 98.38 89 ILE A C 1
ATOM 669 O O . ILE A 1 89 ? -14.845 -3.448 11.337 1.00 98.38 89 ILE A O 1
ATOM 673 N N . THR A 1 90 ? -14.085 -4.684 13.061 1.00 98.25 90 THR A N 1
ATOM 674 C CA . THR A 1 90 ? -13.618 -3.588 13.905 1.00 98.25 90 THR A CA 1
ATOM 675 C C . THR A 1 90 ? -12.093 -3.641 14.005 1.00 98.25 90 THR A C 1
ATOM 677 O O . THR A 1 90 ? -11.515 -4.692 14.271 1.00 98.25 90 THR A O 1
ATOM 680 N N . VAL A 1 91 ? -11.417 -2.516 13.774 1.00 98.06 91 VAL A N 1
ATOM 681 C CA . VAL A 1 91 ? -9.949 -2.424 13.797 1.00 98.06 91 VAL A CA 1
ATOM 682 C C . VAL A 1 91 ? -9.512 -1.303 14.721 1.00 98.06 91 VAL A C 1
ATOM 684 O O . VAL A 1 91 ? -10.009 -0.183 14.603 1.00 98.06 91 VAL A O 1
ATOM 687 N N . HIS A 1 92 ? -8.543 -1.580 15.590 1.00 98.06 92 HIS A N 1
ATOM 688 C CA . HIS A 1 92 ? -7.851 -0.548 16.350 1.00 98.06 92 HIS A CA 1
ATOM 689 C C . HIS A 1 92 ? -6.560 -0.148 15.641 1.00 98.06 92 HIS A C 1
ATOM 691 O O . HIS A 1 92 ? -5.785 -0.994 15.177 1.00 98.06 92 HIS A O 1
ATOM 697 N N . THR A 1 93 ? -6.323 1.157 15.573 1.00 97.19 93 THR A N 1
ATOM 698 C CA . THR A 1 93 ? -5.052 1.727 15.127 1.00 97.19 93 THR A CA 1
ATOM 699 C C . THR A 1 93 ? -4.404 2.505 16.256 1.00 97.19 93 THR A C 1
ATOM 701 O O . THR A 1 93 ? -5.112 3.204 16.973 1.00 97.19 93 THR A O 1
ATOM 704 N N . LYS A 1 94 ? -3.073 2.472 16.353 1.00 93.62 94 LYS A N 1
ATOM 705 C CA . LYS A 1 94 ? -2.274 3.289 17.273 1.00 93.62 94 LYS A CA 1
ATOM 706 C C . LYS A 1 94 ? -1.531 4.417 16.561 1.00 93.62 94 LYS A C 1
ATOM 708 O O . LYS A 1 94 ? -1.108 4.236 15.420 1.00 93.62 94 LYS A O 1
ATOM 713 N N . GLU A 1 95 ? -1.321 5.497 17.321 1.00 84.00 95 GLU A N 1
ATOM 714 C CA . GLU A 1 95 ? -0.494 6.681 17.028 1.00 84.00 95 GLU A CA 1
ATOM 715 C C . GLU A 1 95 ? -0.811 7.436 15.712 1.00 84.00 95 GLU A C 1
ATOM 717 O O . GLU A 1 95 ? -1.421 6.909 14.786 1.00 84.00 95 GLU A O 1
ATOM 722 N N . PRO A 1 96 ? -0.478 8.737 15.635 1.00 76.31 96 PRO A N 1
ATOM 723 C CA . PRO A 1 96 ? -0.589 9.696 16.737 1.00 76.31 96 PRO A CA 1
ATOM 724 C C . PRO A 1 96 ? -2.048 9.892 17.219 1.00 76.31 96 PRO A C 1
ATOM 726 O O . PRO A 1 96 ? -2.283 10.664 18.140 1.00 76.31 96 PRO A O 1
ATOM 729 N N . GLY A 1 97 ? -3.030 9.189 16.641 1.00 86.12 97 GLY A N 1
ATOM 730 C CA . GLY A 1 97 ? -4.446 9.264 17.013 1.00 86.12 97 GLY A CA 1
ATOM 731 C C . GLY A 1 97 ? -5.052 7.878 17.179 1.00 86.12 97 GLY A C 1
ATOM 732 O O . GLY A 1 97 ? -5.735 7.398 16.277 1.00 86.12 97 GLY A O 1
ATOM 733 N N . ALA A 1 98 ? -4.771 7.232 18.314 1.00 93.75 98 ALA A N 1
ATOM 734 C CA . ALA A 1 98 ? -5.304 5.905 18.586 1.00 93.75 98 ALA A CA 1
ATOM 735 C C . ALA A 1 98 ? -6.838 5.920 18.546 1.00 93.75 98 ALA A C 1
ATOM 737 O O . ALA A 1 98 ? -7.472 6.787 19.151 1.00 93.75 98 ALA A O 1
ATOM 738 N N . THR A 1 99 ? -7.432 5.014 17.777 1.00 97.06 99 THR A N 1
ATOM 739 C CA . THR A 1 99 ? -8.879 5.008 17.558 1.00 97.06 99 THR A CA 1
ATOM 740 C C . THR A 1 99 ? -9.358 3.685 16.974 1.00 97.06 99 THR A C 1
ATOM 742 O O . THR A 1 99 ? -8.560 2.853 16.533 1.00 97.06 99 THR A O 1
ATOM 745 N N . TRP A 1 100 ? -10.678 3.524 16.961 1.00 97.31 100 TRP A N 1
ATOM 746 C CA . TRP A 1 100 ? -11.377 2.372 16.417 1.00 97.31 100 TRP A CA 1
ATOM 747 C C . TRP A 1 100 ? -12.071 2.722 15.105 1.00 97.31 100 TRP A C 1
ATOM 749 O O . TRP A 1 100 ? -12.692 3.776 14.962 1.00 97.31 100 TRP A O 1
ATOM 759 N N . TRP A 1 101 ? -11.999 1.794 14.159 1.00 97.25 101 TRP A N 1
ATOM 760 C CA . TRP A 1 101 ? -12.635 1.874 12.851 1.00 97.25 101 TRP A CA 1
ATOM 761 C C . TRP A 1 101 ? -13.586 0.698 12.681 1.00 97.25 101 TRP A C 1
ATOM 763 O O . TRP A 1 101 ? -13.246 -0.423 13.055 1.00 97.25 101 TRP A O 1
ATOM 773 N N . ARG A 1 102 ? -14.750 0.940 12.074 1.00 97.75 102 ARG A N 1
ATOM 774 C CA . ARG A 1 102 ? -15.719 -0.099 11.710 1.00 97.75 102 ARG A CA 1
ATOM 775 C C . ARG A 1 102 ? -15.928 -0.098 10.203 1.00 97.75 102 ARG A C 1
ATOM 777 O O . ARG A 1 102 ? -16.099 0.962 9.604 1.00 97.75 102 ARG A O 1
ATOM 784 N N . GLY A 1 103 ? -15.951 -1.281 9.604 1.00 97.38 103 GLY A N 1
ATOM 785 C CA . GLY A 1 103 ? -16.264 -1.456 8.190 1.00 97.38 103 GLY A CA 1
ATOM 786 C C . GLY A 1 103 ? -16.782 -2.855 7.892 1.00 97.38 103 GLY A C 1
ATOM 787 O O . GLY A 1 103 ? -16.644 -3.767 8.699 1.00 97.38 103 GLY A O 1
ATOM 788 N N . SER A 1 104 ? -17.386 -3.034 6.721 1.00 98.06 104 SER A N 1
ATOM 789 C CA . SER A 1 104 ? -17.891 -4.345 6.294 1.00 98.06 104 SER A CA 1
ATOM 790 C C . SER A 1 104 ? -16.767 -5.308 5.901 1.00 98.06 104 SER A C 1
ATOM 792 O O . SER A 1 104 ? -16.937 -6.517 5.996 1.00 98.06 104 SER A O 1
ATOM 794 N N . TYR A 1 105 ? -15.618 -4.772 5.476 1.00 97.88 105 TYR A N 1
ATOM 795 C CA . TYR A 1 105 ? -14.459 -5.540 5.027 1.00 97.88 105 TYR A CA 1
ATOM 796 C C . TYR A 1 105 ? -13.155 -4.861 5.444 1.00 97.88 105 TYR A C 1
ATOM 798 O O . TYR A 1 105 ? -13.091 -3.636 5.569 1.00 97.88 105 TYR A O 1
ATOM 806 N N . LEU A 1 106 ? -12.102 -5.666 5.575 1.00 97.50 106 LEU A N 1
ATOM 807 C CA . LEU A 1 106 ? -10.727 -5.216 5.759 1.00 97.50 106 LEU A CA 1
ATOM 808 C C . LEU A 1 106 ? -9.826 -5.886 4.719 1.00 97.50 106 LEU A C 1
ATOM 810 O O . LEU A 1 106 ? -9.904 -7.095 4.514 1.00 97.50 106 LEU A O 1
ATOM 814 N N . VAL A 1 107 ? -8.940 -5.108 4.096 1.00 97.69 107 VAL A N 1
ATOM 815 C CA . VAL A 1 107 ? -7.944 -5.611 3.141 1.00 97.69 107 VAL A CA 1
ATOM 816 C C . VAL A 1 107 ? -6.541 -5.318 3.672 1.00 97.69 107 VAL A C 1
ATOM 818 O O . VAL A 1 107 ? -6.159 -4.160 3.845 1.00 97.69 107 VAL A O 1
ATOM 821 N N . GLY A 1 108 ? -5.764 -6.371 3.936 1.00 96.88 108 GLY A N 1
ATOM 822 C CA . GLY A 1 108 ? -4.386 -6.277 4.427 1.00 96.88 108 GLY A CA 1
ATOM 823 C C . GLY A 1 108 ? -3.382 -5.960 3.317 1.00 96.88 108 GLY A C 1
ATOM 824 O O . GLY A 1 108 ? -2.768 -6.863 2.756 1.00 96.88 108 GLY A O 1
ATOM 825 N N . CYS A 1 109 ? -3.188 -4.675 3.014 1.00 96.81 109 CYS A N 1
ATOM 826 C CA . CYS A 1 109 ? -2.176 -4.193 2.060 1.00 96.81 109 CYS A CA 1
ATOM 827 C C . CYS A 1 109 ? -0.839 -3.820 2.742 1.00 96.81 109 CYS A C 1
ATOM 829 O O . CYS A 1 109 ? -0.139 -2.909 2.308 1.00 96.81 109 CYS A O 1
ATOM 831 N N . ASP A 1 110 ? -0.486 -4.500 3.835 1.00 96.25 110 ASP A N 1
ATOM 832 C CA . ASP A 1 110 ? 0.600 -4.158 4.767 1.00 96.25 110 ASP A CA 1
ATOM 833 C C . ASP A 1 110 ? 1.890 -4.990 4.571 1.00 96.25 110 ASP A C 1
ATOM 835 O O . ASP A 1 110 ? 2.776 -5.041 5.429 1.00 96.25 110 ASP A O 1
ATOM 839 N N . GLY A 1 111 ? 2.034 -5.598 3.390 1.00 95.94 111 GLY A N 1
ATOM 840 C CA . GLY A 1 111 ? 3.280 -6.182 2.889 1.00 95.94 111 GLY A CA 1
ATOM 841 C C . GLY A 1 111 ? 3.660 -7.545 3.483 1.00 95.94 111 GLY A C 1
ATOM 842 O O . GLY A 1 111 ? 2.891 -8.210 4.174 1.00 95.94 111 GLY A O 1
ATOM 843 N N . ALA A 1 112 ? 4.893 -7.989 3.212 1.00 96.00 112 ALA A N 1
ATOM 844 C CA . ALA A 1 112 ? 5.352 -9.351 3.527 1.00 96.00 112 ALA A CA 1
ATOM 845 C C . ALA A 1 112 ? 5.213 -9.733 5.018 1.00 96.00 112 ALA A C 1
ATOM 847 O O . ALA A 1 112 ? 4.916 -10.881 5.357 1.00 96.00 112 ALA A O 1
ATOM 848 N N . ARG A 1 113 ? 5.371 -8.756 5.922 1.00 96.12 113 ARG A N 1
ATOM 849 C CA . ARG A 1 113 ? 5.276 -8.933 7.382 1.00 96.12 113 ARG A CA 1
ATOM 850 C C . ARG A 1 113 ? 3.898 -8.576 7.952 1.00 96.12 113 ARG A C 1
ATOM 852 O O . ARG A 1 113 ? 3.841 -8.279 9.146 1.00 96.12 113 ARG A O 1
ATOM 859 N N . SER A 1 114 ? 2.859 -8.631 7.114 1.00 97.75 114 SER A N 1
ATOM 860 C CA . SER A 1 114 ? 1.469 -8.263 7.407 1.00 97.75 114 SER A CA 1
ATOM 861 C C . SER A 1 114 ? 1.062 -8.522 8.857 1.00 97.75 114 SER A C 1
ATOM 863 O O . SER A 1 114 ? 1.123 -9.652 9.346 1.00 97.75 114 SER A O 1
ATOM 865 N N . THR A 1 115 ? 0.675 -7.450 9.541 1.00 97.50 115 THR A N 1
ATOM 866 C CA . THR A 1 115 ? 0.004 -7.488 10.836 1.00 97.50 115 THR A CA 1
ATOM 867 C C . THR A 1 115 ? -1.394 -8.065 10.675 1.00 97.50 115 THR A C 1
ATOM 869 O O . THR A 1 115 ? -1.764 -8.922 11.468 1.00 97.50 115 THR A O 1
ATOM 872 N N . VAL A 1 116 ? -2.143 -7.665 9.640 1.00 97.75 116 VAL A N 1
ATOM 873 C CA . VAL A 1 116 ? -3.516 -8.157 9.416 1.00 97.75 116 VAL A CA 1
ATOM 874 C C . VAL A 1 116 ? -3.536 -9.680 9.300 1.00 97.75 116 VAL A C 1
ATOM 876 O O . VAL A 1 116 ? -4.288 -10.340 10.010 1.00 97.75 116 VAL A O 1
ATOM 879 N N . ARG A 1 117 ? -2.645 -10.252 8.481 1.00 97.94 117 ARG A N 1
ATOM 880 C CA . ARG A 1 117 ? -2.519 -11.708 8.321 1.00 97.94 117 ARG A CA 1
ATOM 881 C C . ARG A 1 117 ? -2.235 -12.416 9.652 1.00 97.94 117 ARG A C 1
ATOM 883 O O . ARG A 1 117 ? -2.835 -13.445 9.931 1.00 97.94 117 ARG A O 1
ATOM 890 N N . LYS A 1 118 ? -1.340 -11.853 10.472 1.00 97.62 118 LYS A N 1
ATOM 891 C CA . LYS A 1 118 ? -0.970 -12.414 11.783 1.00 97.62 118 LYS A CA 1
ATOM 892 C C . LYS A 1 118 ? -2.100 -12.323 12.805 1.00 97.62 118 LYS A C 1
ATOM 894 O O . LYS A 1 118 ? -2.284 -13.268 13.557 1.00 97.62 118 LYS A O 1
ATOM 899 N N . LEU A 1 119 ? -2.842 -11.213 12.836 1.00 97.75 119 LEU A N 1
ATOM 900 C CA . LEU A 1 119 ? -3.991 -11.041 13.735 1.00 97.75 119 LEU A CA 1
ATOM 901 C C . LEU A 1 119 ? -5.133 -12.013 13.407 1.00 97.75 119 LEU A C 1
ATOM 903 O O . LEU A 1 119 ? -5.898 -12.366 14.293 1.00 97.75 119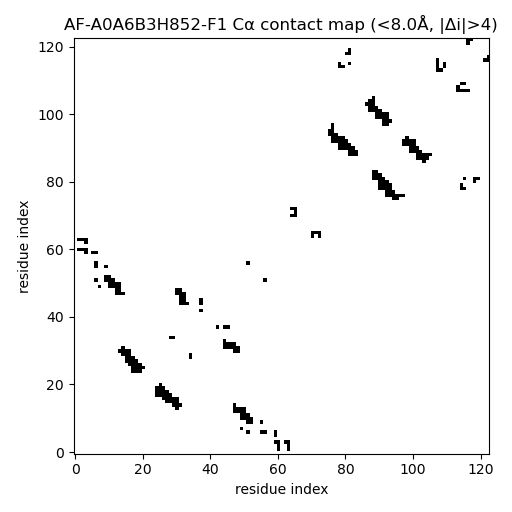 LEU A O 1
ATOM 907 N N . LEU A 1 120 ? -5.214 -12.469 12.155 1.00 96.25 120 LEU A N 1
ATOM 908 C CA . LEU A 1 120 ? -6.144 -13.510 11.710 1.00 96.25 120 LEU A CA 1
ATOM 909 C C . LEU A 1 120 ? -5.595 -14.943 11.868 1.00 96.25 120 LEU A C 1
ATOM 911 O O . LEU A 1 120 ? -6.245 -15.881 11.421 1.00 96.25 120 LEU A O 1
ATOM 915 N N . ASP A 1 121 ? -4.399 -15.118 12.444 1.00 96.00 121 ASP A N 1
ATOM 916 C CA . ASP A 1 121 ? -3.681 -16.403 12.560 1.00 96.00 121 ASP A CA 1
ATOM 917 C C . ASP A 1 121 ? -3.538 -17.176 11.227 1.00 96.00 121 ASP A C 1
ATOM 919 O O . ASP A 1 121 ? -3.542 -18.406 11.169 1.00 96.00 121 ASP A O 1
ATOM 923 N N . ILE A 1 122 ? -3.383 -16.447 10.117 1.00 95.50 122 ILE A N 1
ATOM 924 C CA . ILE A 1 122 ? -3.150 -17.030 8.790 1.00 95.50 122 ILE A CA 1
ATOM 925 C C . ILE A 1 122 ? -1.638 -17.203 8.583 1.00 95.50 122 ILE A C 1
ATOM 927 O O . ILE A 1 122 ? -0.862 -16.256 8.756 1.00 95.50 122 ILE A O 1
ATOM 931 N N . ARG A 1 123 ? -1.213 -18.409 8.192 1.00 88.81 123 ARG A N 1
ATOM 932 C CA . ARG A 1 123 ? 0.203 -18.769 8.003 1.00 88.81 123 ARG A CA 1
ATOM 933 C C . ARG A 1 123 ? 0.638 -18.694 6.549 1.00 88.81 123 ARG A C 1
ATOM 935 O O . ARG A 1 123 ? -0.070 -19.267 5.696 1.00 88.81 123 ARG A O 1
#

pLDDT: mean 88.65, std 12.17, range [53.69, 98.38]

Sequence (123 aa):
RLGAARLEKDGLRWSGWRSMRRKQLVRDVPLGSGSGASVDEDAPPLPAPLHIPQHALASALRAAVAAAPLVKLVELSRVDTLEQDRDGITVHTKEPGATWWRGSYLVGCDGARSTVRKLLDIR

Secondary structure (DSSP, 8-state):
--S-TTGGGG-EE--EEEEEETTEEEEEEE-STTSS--SSTTSPPPPPPEE--HHHHHHHHHHHHHT-TT----TT-EEEEEEEETTEEEEEEESSS-EEEEES-----S-TT-HHHHHTT--

Mean predicted aligned error: 7.22 Å

Nearest PDB structures (foldseek):
  2rgj-assembly1_A  TM=7.986E-01  e=1.760E-01  unclassified
  4k22-assembly1_A-2  TM=7.803E-01  e=2.234E-01  Escherichia coli K-12
  6neu-assembly3_B  TM=7.123E-01  e=1.868E-01  Talaromyces stipitatus ATCC 10500
  6net-assembly3_B  TM=6.123E-01  e=9.696E-02  Talaromyces stipitatus ATCC 10500
  4k22-assembly1_B-2  TM=7.776E-01  e=3.599E-01  Escherichia coli K-12

Solvent-accessible surface area (backbone atoms only — not comparable to full-atom values): 7804 Å² total; per-residue (Å²): 126,81,73,42,86,64,54,71,79,68,36,47,68,45,61,57,52,75,44,70,55,96,90,39,83,75,43,78,44,62,42,27,70,84,47,80,76,64,95,47,90,87,53,77,70,54,73,34,58,72,51,57,55,67,68,59,54,51,52,38,50,50,52,35,46,73,68,34,92,90,53,86,86,72,78,74,53,43,70,80,46,75,49,78,59,99,85,26,33,41,35,33,26,43,43,97,65,63,47,78,46,79,40,79,71,86,79,79,85,63,60,96,80,27,58,57,44,54,73,68,71,57,131